Protein AF-A0A4D9DDG4-F1 (afdb_monomer)

Mean predicted aligned error: 10.29 Å

Secondary structure (DSSP, 8-state):
-EEE-TTSS--EEES--SEEEEEEEEEE-TT--EEEEEEEEEEPPP--PPPB----S-----TT--------TT-B-SS-------------PPPS-----S---

InterPro domains:
  IPR013783 Immunoglobulin-like fold [G3DSA:2.60.40.10] (1-51)
  IPR013783 Immunoglobulin-like fold [G3DSA:2.60.40.10] (52-97)
  IPR029865 Dyslexia-associated protein KIAA0319-like [PTHR46182] (1-91)

Foldseek 3Di:
DDWPQLVHPDIDDPPDDADKDKDKDWDADPVGDIDIDIDIDGDDPPPWDDKAWDFDDDDDDDPPPDDDDTDRPPIDTPPDDDDDDDDDPDDDDDPPDDDDPDDDD

Sequence (105 aa):
MEMQGVRTPILQLSAMQEGDYTYQLMVTDSAGHQSTAEVTVIVQPENNKPPKADAGPDKELTLPVDSTTLDGSKSSDDQKIVSFLWEKTRSVSHPRSFCWEYLCL

Solvent-accessible surface area (backbone atoms only — not comparable to full-atom values): 7604 Å² total; per-residue (Å²): 104,50,80,43,48,86,93,52,102,54,76,48,79,43,71,75,64,73,46,79,45,79,47,75,50,74,52,68,52,98,87,68,54,71,52,74,52,75,50,77,49,77,39,74,72,82,94,72,64,81,68,45,87,33,62,64,80,90,84,86,77,62,81,90,53,84,80,86,85,81,50,53,84,76,36,46,44,88,81,70,82,88,79,88,88,88,76,87,87,77,83,84,78,77,77,93,78,86,80,81,83,88,79,87,130

Radius of gyration: 33.27 Å; Cα contacts (8 Å, |Δi|>4): 100; chains: 1; bounding box: 67×22×101 Å

Nearest PDB structures (foldseek):
  3gyx-assembly6_L  TM=2.966E-01  e=9.696E-01  Megalodesulfovibrio gigas
  3nms-assembly1_A  TM=3.351E-01  e=5.272E+00  Homo sapiens
  6u3y-assembly1_A  TM=3.188E-01  e=9.651E+00  Staphylococcus aureus

Structure (mmCIF, N/CA/C/O backbone):
data_AF-A0A4D9DDG4-F1
#
_entry.id   AF-A0A4D9DDG4-F1
#
loop_
_atom_site.group_PDB
_atom_site.id
_atom_site.type_symbol
_atom_site.label_atom_id
_atom_site.label_alt_id
_atom_site.label_comp_id
_atom_site.label_asym_id
_atom_site.label_entity_id
_atom_site.label_seq_id
_atom_site.pdbx_PDB_ins_code
_atom_site.Cartn_x
_atom_site.Cartn_y
_atom_site.Cartn_z
_atom_site.occupancy
_atom_site.B_iso_or_equiv
_atom_site.auth_seq_id
_atom_site.auth_comp_id
_atom_site.auth_asym_id
_atom_site.auth_atom_id
_atom_site.pdbx_PDB_model_num
ATOM 1 N N . MET A 1 1 ? 8.444 -13.969 -10.048 1.00 83.81 1 MET A N 1
ATOM 2 C CA . MET A 1 1 ? 8.718 -13.008 -11.126 1.00 83.81 1 MET A CA 1
ATOM 3 C C . MET A 1 1 ? 8.517 -13.694 -12.459 1.00 83.81 1 MET A C 1
ATOM 5 O O . MET A 1 1 ? 9.096 -14.750 -12.685 1.00 83.81 1 MET A O 1
ATOM 9 N N . GLU A 1 2 ? 7.704 -13.101 -13.320 1.00 94.38 2 GLU A N 1
ATOM 10 C CA . GLU A 1 2 ? 7.464 -13.585 -14.677 1.00 94.38 2 GLU A CA 1
ATOM 11 C C . GLU A 1 2 ? 7.858 -12.492 -15.678 1.00 94.38 2 GLU A C 1
ATOM 13 O O . GLU A 1 2 ? 7.719 -11.300 -15.392 1.00 94.38 2 GLU A O 1
ATOM 18 N N . MET A 1 3 ? 8.375 -12.903 -16.839 1.00 97.06 3 MET A N 1
ATOM 19 C CA . MET A 1 3 ? 8.800 -12.011 -17.921 1.00 97.06 3 MET A CA 1
ATOM 20 C C . MET A 1 3 ? 8.102 -12.414 -19.216 1.00 97.06 3 MET A C 1
ATOM 22 O O . MET A 1 3 ? 8.251 -13.546 -19.681 1.00 97.06 3 MET A O 1
ATOM 26 N N . GLN A 1 4 ? 7.376 -11.481 -19.823 1.00 97.81 4 GLN A N 1
ATOM 27 C CA . GLN A 1 4 ? 6.714 -11.676 -21.112 1.00 97.81 4 GLN A CA 1
ATOM 28 C C . GLN A 1 4 ? 7.225 -10.650 -22.128 1.00 97.81 4 GLN A C 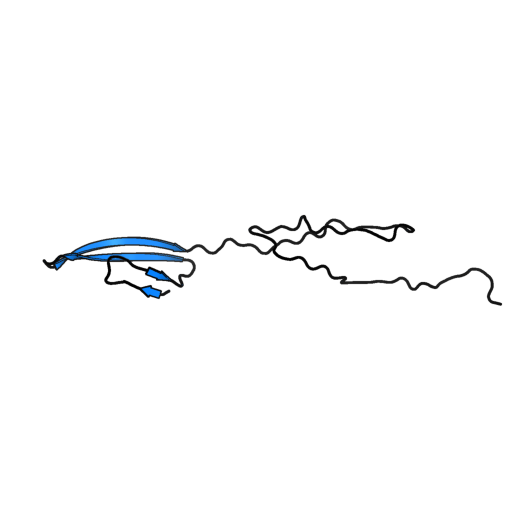1
ATOM 30 O O . GLN A 1 4 ? 7.591 -9.533 -21.770 1.00 97.81 4 GLN A O 1
ATOM 35 N N . GLY A 1 5 ? 7.289 -11.034 -23.406 1.00 96.94 5 GLY A N 1
ATOM 36 C CA . GLY A 1 5 ? 7.733 -10.130 -24.475 1.00 96.94 5 GLY A CA 1
ATOM 37 C C . GLY A 1 5 ? 9.253 -9.937 -24.598 1.00 96.94 5 GLY A C 1
ATOM 38 O O . GLY A 1 5 ? 9.680 -9.003 -25.264 1.00 96.94 5 GLY A O 1
ATOM 39 N N . VAL A 1 6 ? 10.083 -10.834 -24.046 1.00 97.56 6 VAL A N 1
ATOM 40 C CA . VAL A 1 6 ? 11.566 -10.714 -24.002 1.00 97.56 6 VAL A CA 1
ATOM 41 C C . VAL A 1 6 ? 12.277 -10.572 -25.361 1.00 97.56 6 VAL A C 1
ATOM 43 O O . VAL A 1 6 ? 13.445 -10.205 -25.407 1.00 97.56 6 VAL A O 1
ATOM 46 N N . ARG A 1 7 ? 11.599 -10.883 -26.473 1.00 97.25 7 ARG A N 1
ATOM 47 C CA . ARG A 1 7 ? 12.102 -10.712 -27.855 1.00 97.25 7 ARG A CA 1
ATOM 48 C C . ARG A 1 7 ? 11.377 -9.607 -28.624 1.00 97.25 7 ARG A C 1
ATOM 50 O O . ARG A 1 7 ? 11.447 -9.554 -29.848 1.00 97.25 7 ARG A O 1
ATOM 57 N N . THR A 1 8 ? 10.630 -8.771 -27.922 1.00 97.19 8 THR A N 1
ATOM 58 C CA . THR A 1 8 ? 9.858 -7.671 -28.493 1.00 97.19 8 THR A CA 1
ATOM 59 C C . THR A 1 8 ? 10.405 -6.342 -27.970 1.00 97.19 8 THR A C 1
ATOM 61 O O . THR A 1 8 ? 11.193 -6.340 -27.024 1.00 97.19 8 THR A O 1
ATOM 64 N N . PRO A 1 9 ? 9.977 -5.199 -28.528 1.00 97.69 9 PRO A N 1
ATOM 65 C CA . PRO A 1 9 ? 10.337 -3.892 -27.982 1.00 97.69 9 PRO A CA 1
ATOM 66 C C . PRO A 1 9 ? 9.776 -3.617 -26.575 1.00 97.69 9 PRO A C 1
ATOM 68 O O . PRO A 1 9 ? 10.146 -2.614 -25.972 1.00 97.69 9 PRO A O 1
ATOM 71 N N . ILE A 1 10 ? 8.863 -4.456 -26.066 1.00 97.19 10 ILE A N 1
ATOM 72 C CA . ILE A 1 10 ? 8.165 -4.259 -24.791 1.00 97.19 10 ILE A CA 1
ATOM 73 C C . ILE A 1 10 ? 8.406 -5.467 -23.881 1.00 97.19 10 ILE A C 1
ATOM 75 O O . ILE A 1 10 ? 8.019 -6.590 -24.198 1.00 97.19 10 ILE A O 1
ATOM 79 N N . LEU A 1 11 ? 8.993 -5.221 -22.712 1.00 97.75 11 LEU A N 1
ATOM 80 C CA . LEU A 1 11 ? 9.144 -6.213 -21.651 1.00 97.75 11 LEU A CA 1
ATOM 81 C C . LEU A 1 11 ? 8.047 -6.006 -20.600 1.00 97.75 11 LEU A C 1
ATOM 83 O O . LEU A 1 11 ? 7.957 -4.932 -20.008 1.00 97.75 11 LEU A O 1
ATOM 87 N N . GLN A 1 12 ? 7.224 -7.026 -20.356 1.00 97.75 12 GLN A N 1
ATOM 88 C CA . GLN A 1 12 ? 6.237 -7.024 -19.275 1.00 97.75 12 GLN A CA 1
ATOM 89 C C . GLN A 1 12 ? 6.740 -7.854 -18.094 1.00 97.75 12 GLN A C 1
ATOM 91 O O . GLN A 1 12 ? 7.149 -9.004 -18.271 1.00 97.75 12 GLN A O 1
ATOM 96 N N . LEU A 1 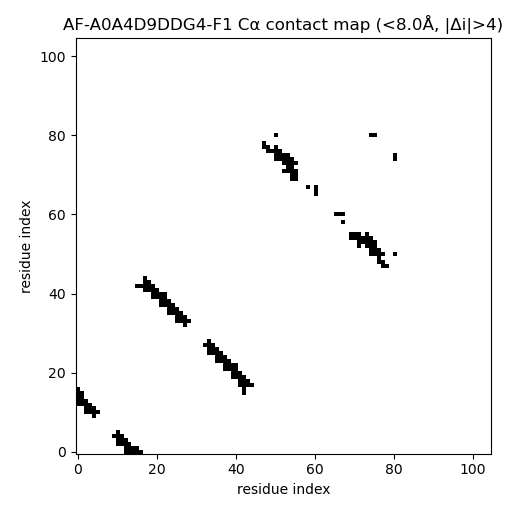13 ? 6.692 -7.258 -16.902 1.00 97.56 13 LEU A N 1
ATOM 97 C CA . LEU A 1 13 ? 7.128 -7.850 -15.639 1.00 97.56 13 LEU A CA 1
ATOM 98 C C . LEU A 1 13 ? 5.918 -8.009 -14.713 1.00 97.56 13 LEU A C 1
ATOM 100 O O . LEU A 1 13 ? 5.147 -7.066 -14.536 1.00 97.56 13 LEU A O 1
ATOM 104 N N . SER A 1 14 ? 5.755 -9.179 -14.103 1.00 96.19 14 SER A N 1
ATOM 105 C CA . SER A 1 14 ? 4.711 -9.446 -13.104 1.00 96.19 14 SER A CA 1
ATOM 106 C C . SER A 1 14 ? 5.259 -10.287 -11.948 1.00 96.19 14 SER A C 1
ATOM 108 O O . SER A 1 14 ? 6.358 -10.853 -12.021 1.00 96.19 14 SER A O 1
ATOM 110 N N . ALA A 1 15 ? 4.502 -10.347 -10.846 1.00 94.31 15 ALA A N 1
ATOM 111 C CA . ALA A 1 15 ? 4.873 -11.086 -9.635 1.00 94.31 15 ALA A CA 1
ATOM 112 C C . ALA A 1 15 ? 6.298 -10.750 -9.138 1.00 94.31 15 ALA A C 1
ATOM 114 O O . ALA A 1 15 ? 7.097 -11.650 -8.842 1.00 94.31 15 ALA A O 1
ATOM 115 N N . MET A 1 16 ? 6.640 -9.456 -9.128 1.00 94.31 16 MET A N 1
ATOM 116 C CA . MET A 1 16 ? 7.895 -8.952 -8.568 1.00 94.31 16 MET A CA 1
ATOM 117 C C . MET A 1 16 ? 7.797 -8.906 -7.040 1.00 94.31 16 MET A C 1
ATOM 119 O O . MET A 1 16 ? 6.729 -8.641 -6.494 1.00 94.31 16 MET A O 1
ATOM 123 N N . GLN A 1 17 ? 8.904 -9.192 -6.363 1.00 92.81 17 GLN A N 1
ATOM 124 C CA . GLN A 1 17 ? 9.032 -9.067 -4.909 1.00 92.81 17 GLN A CA 1
ATOM 125 C C . GLN A 1 17 ? 9.896 -7.852 -4.577 1.00 92.81 17 GLN A C 1
ATOM 127 O O . GLN A 1 17 ? 10.566 -7.334 -5.468 1.00 92.81 17 GLN A O 1
ATOM 132 N N . GLU A 1 18 ? 9.893 -7.419 -3.316 1.00 92.88 18 GLU A N 1
ATOM 133 C CA . GLU A 1 18 ? 10.781 -6.358 -2.833 1.00 92.88 18 GLU A CA 1
ATOM 134 C C . GLU A 1 18 ? 12.234 -6.602 -3.268 1.00 92.88 18 GLU A C 1
ATOM 136 O O . GLU A 1 18 ? 12.740 -7.724 -3.180 1.00 92.88 18 GLU A O 1
ATOM 141 N N . GLY A 1 19 ? 12.882 -5.549 -3.762 1.00 94.56 19 GLY A N 1
ATOM 142 C CA . GLY A 1 19 ? 14.272 -5.588 -4.196 1.00 94.56 19 GLY A CA 1
ATOM 143 C C . GLY A 1 19 ? 14.564 -4.702 -5.404 1.00 94.56 19 GLY A C 1
ATOM 144 O O . GLY A 1 19 ? 13.666 -4.125 -6.023 1.00 94.56 19 GLY A O 1
ATOM 145 N N . ASP A 1 20 ? 15.847 -4.653 -5.746 1.00 96.69 20 ASP A N 1
ATOM 146 C CA . ASP A 1 20 ? 16.381 -3.890 -6.869 1.00 96.69 20 ASP A CA 1
ATOM 147 C C . ASP A 1 20 ? 16.740 -4.850 -8.007 1.00 96.69 20 ASP A C 1
ATOM 149 O O . ASP A 1 20 ? 17.548 -5.767 -7.838 1.00 96.69 20 ASP A O 1
ATOM 153 N N . TYR A 1 21 ? 16.150 -4.642 -9.181 1.00 97.25 21 TYR A N 1
ATOM 154 C CA . TYR A 1 21 ? 16.327 -5.511 -10.341 1.00 97.25 21 TYR A CA 1
ATOM 155 C C . TYR A 1 21 ? 16.909 -4.723 -11.507 1.00 97.25 21 TYR A C 1
ATOM 157 O O . TYR A 1 21 ? 16.285 -3.779 -11.988 1.00 97.25 21 TYR A O 1
ATOM 165 N N . THR A 1 22 ? 18.075 -5.134 -12.003 1.00 97.62 22 THR A N 1
ATOM 166 C CA . THR A 1 22 ? 18.674 -4.563 -13.216 1.00 97.62 22 THR A CA 1
ATOM 167 C C . THR A 1 22 ? 18.380 -5.455 -14.415 1.00 97.62 22 THR A C 1
ATOM 169 O O . THR A 1 22 ? 18.684 -6.649 -14.408 1.00 97.62 22 THR A O 1
ATOM 172 N N . TYR A 1 23 ? 17.807 -4.865 -15.460 1.00 97.69 23 TYR A N 1
ATOM 173 C CA . TYR A 1 23 ? 17.525 -5.514 -16.735 1.00 97.69 23 TYR A CA 1
ATOM 174 C C . TYR A 1 23 ? 18.409 -4.933 -17.824 1.00 97.69 23 TYR A C 1
ATOM 176 O O . TYR A 1 23 ? 18.603 -3.721 -17.885 1.00 97.69 23 TYR A O 1
ATOM 184 N N . GLN A 1 24 ? 18.882 -5.796 -18.719 1.00 97.88 24 GLN A N 1
ATOM 185 C CA . GLN A 1 24 ? 19.655 -5.402 -19.887 1.00 97.88 24 GLN A CA 1
ATOM 186 C C . GLN A 1 24 ? 18.847 -5.655 -21.163 1.00 97.88 24 GLN A C 1
ATOM 188 O O . GLN A 1 24 ? 18.338 -6.754 -21.388 1.00 97.88 24 GLN A O 1
ATOM 193 N N . LEU A 1 25 ? 18.754 -4.636 -22.013 1.00 98.25 25 LEU A N 1
ATOM 194 C CA . LEU A 1 25 ? 18.280 -4.738 -23.387 1.00 98.25 25 LEU A CA 1
ATOM 195 C C . LEU A 1 25 ? 19.487 -4.904 -24.309 1.00 98.25 25 LEU A C 1
ATOM 197 O O . LEU A 1 25 ? 20.427 -4.121 -24.224 1.00 98.25 25 LEU A O 1
ATOM 201 N N . MET A 1 26 ? 19.424 -5.865 -25.230 1.00 98.19 26 MET A N 1
ATOM 202 C CA . MET A 1 26 ? 20.349 -5.984 -26.355 1.00 98.19 26 MET A CA 1
ATOM 203 C C . MET A 1 26 ? 19.562 -5.860 -27.658 1.00 98.19 26 MET A C 1
ATOM 205 O O . MET A 1 26 ? 18.616 -6.614 -27.889 1.00 98.19 26 MET A O 1
ATOM 209 N N . VAL A 1 27 ? 19.965 -4.929 -28.518 1.00 98.19 27 VAL A N 1
ATOM 210 C CA . VAL A 1 27 ? 19.432 -4.786 -29.878 1.00 98.19 27 VAL A CA 1
ATOM 211 C C . VAL A 1 27 ? 20.470 -5.270 -30.882 1.00 98.19 27 VAL A C 1
ATOM 213 O O . VAL A 1 27 ? 21.671 -5.172 -30.636 1.00 98.19 27 VAL A O 1
ATOM 216 N N . THR A 1 28 ? 20.027 -5.840 -32.000 1.00 98.25 28 THR A N 1
ATOM 217 C CA . THR A 1 28 ? 20.901 -6.311 -33.083 1.00 98.25 28 THR A CA 1
ATOM 218 C C . THR A 1 28 ? 20.326 -5.847 -34.416 1.00 98.25 28 THR A C 1
ATOM 220 O O . THR A 1 28 ? 19.134 -6.043 -34.657 1.00 98.25 28 THR A O 1
ATOM 223 N N . ASP A 1 29 ? 21.139 -5.200 -35.252 1.00 98.19 29 ASP A N 1
ATOM 224 C CA . ASP A 1 29 ? 20.728 -4.787 -36.598 1.00 98.19 29 ASP A CA 1
ATOM 225 C C . ASP A 1 29 ? 20.821 -5.949 -37.610 1.00 98.19 29 ASP A C 1
ATOM 227 O O . ASP A 1 29 ? 21.254 -7.058 -37.293 1.00 98.19 29 ASP A O 1
ATOM 231 N N . SER A 1 30 ? 20.419 -5.710 -38.860 1.00 98.19 30 SER A N 1
ATOM 232 C CA . SER A 1 30 ? 20.486 -6.721 -39.925 1.00 98.19 30 SER A CA 1
ATOM 233 C C . SER A 1 30 ? 21.911 -7.102 -40.347 1.00 98.19 30 SER A C 1
ATOM 235 O O . SER A 1 30 ? 22.090 -8.134 -40.988 1.00 98.19 30 SER A O 1
ATOM 237 N N . ALA A 1 31 ? 22.907 -6.268 -40.038 1.00 98.19 31 ALA A N 1
ATOM 238 C CA . ALA A 1 31 ? 24.320 -6.528 -40.305 1.00 98.19 31 ALA A CA 1
ATOM 239 C C . ALA A 1 31 ? 25.006 -7.281 -39.147 1.00 98.19 31 ALA A C 1
ATOM 241 O O . ALA A 1 31 ? 26.167 -7.667 -39.271 1.00 98.19 31 ALA A O 1
ATOM 242 N N . GLY A 1 32 ? 24.288 -7.522 -38.043 1.00 97.75 32 GLY A N 1
ATOM 243 C CA . GLY A 1 32 ? 24.789 -8.208 -36.857 1.00 97.75 32 GLY A CA 1
ATOM 244 C C . GLY A 1 32 ? 25.465 -7.290 -35.836 1.00 97.75 32 GLY A C 1
ATOM 245 O O . GLY A 1 32 ? 26.018 -7.797 -34.860 1.00 97.75 32 GLY A O 1
ATOM 246 N N . HIS A 1 33 ? 25.425 -5.964 -36.009 1.00 98.62 33 HIS A N 1
ATOM 247 C CA . HIS A 1 33 ? 25.932 -5.046 -34.990 1.00 98.62 33 HIS A CA 1
ATOM 248 C C . HIS A 1 33 ? 25.005 -5.031 -33.783 1.00 98.62 33 HIS A C 1
ATOM 250 O O . HIS A 1 33 ? 23.782 -5.043 -33.929 1.00 98.62 33 HIS A O 1
ATOM 256 N N . GLN A 1 34 ? 25.594 -4.963 -32.590 1.00 98.38 34 GLN A N 1
ATOM 257 C CA . GLN A 1 34 ? 24.859 -5.017 -31.333 1.00 98.38 34 GLN A CA 1
ATOM 258 C C . GLN A 1 34 ? 25.082 -3.766 -30.492 1.00 98.38 34 GLN A C 1
ATOM 260 O O . GLN A 1 34 ? 26.155 -3.163 -30.509 1.00 98.38 34 GLN A O 1
ATOM 265 N N . SER A 1 35 ? 24.058 -3.396 -29.730 1.00 98.62 35 SER A N 1
ATOM 266 C CA . SER A 1 35 ? 24.134 -2.357 -28.706 1.00 98.62 35 SER A CA 1
ATOM 267 C C . SER A 1 35 ? 23.332 -2.791 -27.485 1.00 98.62 35 SER A C 1
ATOM 269 O O . SER A 1 35 ? 22.310 -3.469 -27.625 1.00 98.62 35 SER A O 1
ATOM 271 N N . THR A 1 36 ? 23.802 -2.420 -26.297 1.00 98.44 36 THR A N 1
ATOM 272 C CA . THR A 1 36 ? 23.187 -2.786 -25.020 1.00 98.44 36 THR A CA 1
ATOM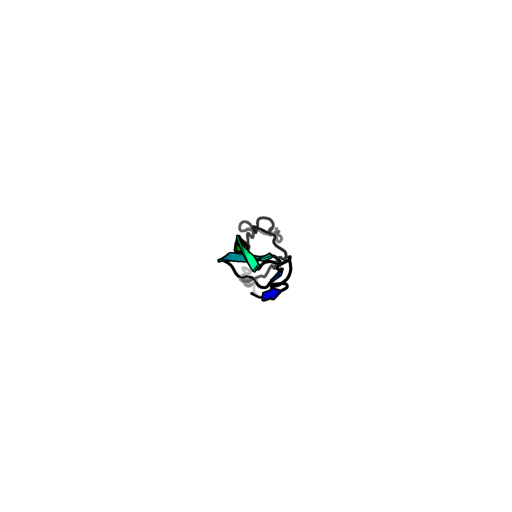 273 C C . THR A 1 36 ? 22.846 -1.558 -24.186 1.00 98.44 36 THR A C 1
ATOM 275 O O . THR A 1 36 ? 23.580 -0.571 -24.207 1.00 98.44 36 THR A O 1
ATOM 278 N N . ALA A 1 37 ? 21.768 -1.640 -23.409 1.00 98.56 37 ALA A N 1
ATOM 279 C CA . ALA A 1 37 ? 21.368 -0.632 -22.428 1.00 98.56 37 ALA A CA 1
ATOM 280 C C . ALA A 1 37 ? 20.808 -1.306 -21.170 1.00 98.56 37 ALA A C 1
ATOM 282 O O . ALA A 1 37 ? 20.245 -2.395 -21.261 1.00 98.56 37 ALA A O 1
ATOM 283 N N . GLU A 1 38 ? 20.934 -0.658 -20.014 1.00 98.44 38 GLU A N 1
ATOM 284 C CA . GLU A 1 38 ? 20.447 -1.182 -18.734 1.00 98.44 38 GLU A CA 1
ATOM 285 C C . GLU A 1 38 ? 19.393 -0.266 -18.107 1.00 98.44 38 GLU A C 1
ATOM 287 O O . GLU A 1 38 ? 19.411 0.951 -18.297 1.00 98.44 38 GLU A O 1
ATOM 292 N N . VAL A 1 39 ? 18.471 -0.863 -17.353 1.00 98.00 39 VAL A N 1
ATOM 293 C CA . VAL A 1 39 ? 17.453 -0.167 -16.560 1.00 98.00 39 VAL A CA 1
ATOM 294 C C . VAL A 1 39 ? 17.266 -0.877 -15.224 1.00 98.00 39 VAL A C 1
ATOM 296 O O . VAL A 1 39 ? 17.231 -2.106 -15.171 1.00 98.00 39 VAL A O 1
ATOM 299 N N . THR A 1 40 ? 17.117 -0.107 -14.148 1.00 97.88 40 THR A N 1
ATOM 300 C CA . THR A 1 40 ? 16.852 -0.636 -12.807 1.00 97.88 40 THR A CA 1
ATOM 301 C C . THR A 1 40 ? 15.398 -0.392 -12.417 1.00 97.88 40 THR A C 1
ATOM 303 O O . THR A 1 40 ? 14.889 0.721 -12.545 1.00 97.88 40 THR A O 1
ATOM 306 N N . VAL A 1 41 ? 14.739 -1.435 -11.919 1.00 97.06 41 VAL A N 1
ATOM 307 C CA . VAL A 1 41 ? 13.409 -1.383 -11.308 1.00 97.06 41 VAL A CA 1
ATOM 308 C C . VAL A 1 41 ? 13.571 -1.622 -9.813 1.00 97.06 41 VAL A C 1
ATOM 310 O O . VAL A 1 41 ? 14.109 -2.649 -9.408 1.00 97.06 41 VAL A O 1
ATOM 313 N N . ILE A 1 42 ? 13.095 -0.675 -9.008 1.00 95.44 42 ILE A N 1
ATOM 314 C CA . ILE A 1 42 ? 13.130 -0.738 -7.544 1.00 95.44 42 ILE A CA 1
ATOM 315 C C . ILE A 1 42 ? 11.716 -1.054 -7.061 1.00 95.44 42 ILE A C 1
ATOM 317 O O . ILE A 1 42 ? 10.792 -0.272 -7.296 1.00 95.44 42 ILE A O 1
ATOM 321 N N . VAL A 1 43 ? 11.544 -2.196 -6.399 1.00 94.06 43 VAL A N 1
ATOM 322 C CA . VAL A 1 43 ? 10.270 -2.619 -5.808 1.00 94.06 43 VAL A CA 1
ATOM 323 C C . VAL A 1 43 ? 10.362 -2.424 -4.305 1.00 94.06 43 VAL A C 1
ATOM 325 O O . VAL A 1 43 ? 11.112 -3.122 -3.629 1.00 94.06 43 VAL A O 1
ATOM 328 N N . GLN A 1 44 ? 9.601 -1.464 -3.788 1.00 89.38 44 GLN A N 1
ATOM 329 C CA . GLN A 1 44 ? 9.541 -1.170 -2.358 1.00 89.38 44 GLN A CA 1
ATOM 330 C C . GLN A 1 44 ? 8.350 -1.894 -1.723 1.00 89.38 44 GLN A C 1
ATOM 332 O O . GLN A 1 44 ? 7.318 -2.051 -2.385 1.00 89.38 44 GLN A O 1
ATOM 337 N N . PRO A 1 45 ? 8.463 -2.331 -0.459 1.00 84.12 45 PRO A N 1
ATOM 338 C CA . PRO A 1 45 ? 7.324 -2.880 0.255 1.00 84.12 45 PRO A CA 1
ATOM 339 C C . PRO A 1 45 ? 6.259 -1.793 0.417 1.00 84.12 45 PRO A C 1
ATOM 341 O O . PRO A 1 45 ? 6.576 -0.603 0.522 1.00 84.12 45 PRO A O 1
ATOM 344 N N . GLU A 1 46 ? 4.986 -2.190 0.470 1.00 81.50 46 GLU A N 1
ATOM 345 C CA . GLU A 1 46 ? 3.950 -1.260 0.910 1.00 81.50 46 GLU A CA 1
ATOM 346 C C . GLU A 1 46 ? 4.289 -0.806 2.332 1.00 81.50 46 GLU A C 1
ATOM 348 O O . GLU A 1 46 ? 4.382 -1.613 3.259 1.00 81.50 46 GLU A O 1
ATOM 353 N N . ASN A 1 47 ? 4.494 0.497 2.510 1.00 80.81 47 ASN A N 1
ATOM 354 C CA . ASN A 1 47 ? 4.667 1.084 3.829 1.00 80.81 47 ASN A CA 1
ATOM 355 C C . ASN A 1 47 ? 3.289 1.172 4.495 1.00 80.81 47 ASN A C 1
ATOM 357 O O . ASN A 1 47 ? 2.675 2.234 4.482 1.00 80.81 47 ASN A O 1
ATOM 361 N N . ASN A 1 48 ? 2.799 0.032 4.985 1.00 86.00 48 ASN A N 1
ATOM 362 C CA . ASN A 1 48 ? 1.565 -0.087 5.750 1.00 86.00 48 ASN A CA 1
ATOM 363 C C . ASN A 1 48 ? 1.880 -0.549 7.171 1.00 86.00 48 ASN A C 1
ATOM 365 O O . ASN A 1 48 ? 2.550 -1.571 7.363 1.00 86.00 48 ASN A O 1
ATOM 369 N N . LYS A 1 49 ? 1.385 0.168 8.173 1.00 89.12 49 LYS A N 1
ATOM 370 C CA . LYS A 1 49 ? 1.499 -0.223 9.579 1.00 89.12 49 LYS A CA 1
ATOM 371 C C . LYS A 1 49 ? 0.162 -0.796 10.058 1.00 89.12 49 LYS A C 1
ATOM 373 O O . LYS A 1 49 ? -0.873 -0.547 9.460 1.00 89.12 49 LYS A O 1
ATOM 378 N N . PRO A 1 50 ? 0.152 -1.613 11.127 1.00 92.44 50 PRO A N 1
ATOM 379 C CA . PRO A 1 50 ? -1.108 -2.055 11.710 1.00 92.44 50 PRO A CA 1
ATOM 380 C C . PRO A 1 50 ? -1.876 -0.869 12.326 1.00 92.44 50 PRO A C 1
ATOM 382 O O . PRO A 1 50 ? -1.239 0.038 12.880 1.00 92.44 50 PRO A O 1
ATOM 385 N N . PRO A 1 51 ? -3.222 -0.913 12.342 1.00 97.38 51 PRO A N 1
ATOM 386 C CA . PRO A 1 51 ? -4.030 0.138 12.941 1.00 97.38 51 PRO A CA 1
ATOM 387 C C . PRO A 1 51 ? -3.807 0.205 14.452 1.00 97.38 51 PRO A C 1
ATOM 389 O O . PRO A 1 51 ? -3.633 -0.805 15.141 1.00 97.38 51 PRO A O 1
ATOM 392 N N . LYS A 1 52 ? -3.878 1.417 14.994 1.00 98.00 52 LYS A N 1
ATOM 393 C CA . LYS A 1 52 ? -3.803 1.711 16.421 1.00 98.00 52 LYS A CA 1
ATOM 394 C C . LYS A 1 52 ? -5.194 2.046 16.956 1.00 98.00 52 LYS A C 1
ATOM 396 O O . LYS A 1 52 ? -5.750 3.095 16.639 1.00 98.00 52 LYS A O 1
ATOM 401 N N . ALA A 1 53 ? -5.731 1.174 17.807 1.00 98.31 53 ALA A N 1
ATOM 402 C CA . ALA A 1 53 ? -7.006 1.404 18.479 1.00 98.31 53 ALA A CA 1
ATOM 403 C C . ALA A 1 53 ? -6.874 2.424 19.627 1.00 98.31 53 ALA A C 1
ATOM 405 O O . ALA A 1 53 ? -5.935 2.361 20.423 1.00 98.31 53 ALA A O 1
ATOM 406 N N . ASP A 1 54 ? -7.846 3.326 19.731 1.00 98.44 54 ASP A N 1
ATOM 407 C CA . ASP A 1 54 ? -8.033 4.265 20.840 1.00 98.44 54 ASP A CA 1
ATOM 408 C C . ASP A 1 54 ? -9.518 4.247 21.222 1.00 98.44 54 ASP A C 1
ATOM 410 O O . ASP A 1 54 ? -10.360 4.622 20.411 1.00 98.44 54 ASP A O 1
ATOM 414 N N . ALA A 1 55 ? -9.838 3.765 22.427 1.00 98.00 55 ALA A N 1
ATOM 415 C CA . ALA A 1 55 ? -11.210 3.652 22.936 1.00 98.00 55 ALA A CA 1
ATOM 416 C C . ALA A 1 55 ? -11.682 4.897 23.718 1.00 98.00 55 ALA A C 1
ATOM 418 O O . ALA A 1 55 ? -12.794 4.910 24.257 1.00 98.00 55 ALA A O 1
ATOM 419 N N . GLY A 1 56 ? -10.834 5.926 23.808 1.00 97.88 56 GLY A N 1
ATOM 420 C CA . GLY A 1 56 ? -11.023 7.071 24.683 1.00 97.88 56 GLY A CA 1
ATOM 421 C C . GLY A 1 56 ? -10.651 6.787 26.148 1.00 97.88 56 GLY A C 1
ATOM 422 O O . GLY A 1 56 ? -10.187 5.700 26.491 1.00 97.88 56 GLY A O 1
ATOM 423 N N . PRO A 1 57 ? -10.816 7.789 27.030 1.00 97.62 57 PRO A N 1
ATOM 424 C CA . PRO A 1 57 ? -10.530 7.651 28.455 1.00 97.62 57 PRO A CA 1
ATOM 425 C C . PRO A 1 57 ? -11.614 6.854 29.189 1.00 97.62 57 PRO A C 1
ATOM 427 O O . PRO A 1 57 ? -12.782 6.855 28.781 1.00 97.62 57 PRO A O 1
ATOM 430 N N . ASP A 1 58 ? -11.236 6.285 30.334 1.00 97.06 58 ASP A N 1
ATOM 431 C CA . ASP A 1 58 ? -12.152 5.602 31.247 1.00 97.06 58 ASP A CA 1
ATOM 432 C 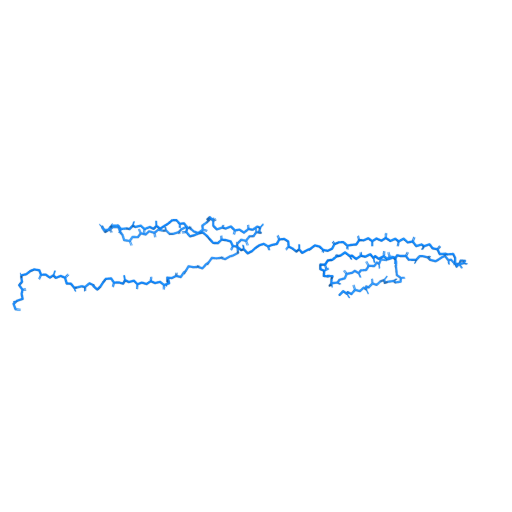C . ASP A 1 58 ? -13.315 6.506 31.686 1.00 97.06 58 ASP A C 1
ATOM 434 O O . ASP A 1 58 ? -13.198 7.735 31.781 1.00 97.06 58 ASP A O 1
ATOM 438 N N . LYS A 1 59 ? -14.468 5.881 31.944 1.00 96.31 59 LYS A N 1
ATOM 439 C CA . LYS A 1 59 ? -15.702 6.553 32.356 1.00 96.31 59 LYS A CA 1
ATOM 440 C C . LYS A 1 59 ? -16.152 6.037 33.713 1.00 96.31 59 LYS A C 1
ATOM 442 O O . LYS A 1 59 ? -16.236 4.831 33.923 1.00 96.31 59 LYS A O 1
ATOM 447 N N . GLU A 1 60 ? -16.521 6.965 34.582 1.00 96.31 60 GLU A N 1
ATOM 448 C CA . GLU A 1 60 ? -17.160 6.689 35.862 1.00 96.31 60 GLU A CA 1
ATOM 449 C C . GLU A 1 60 ? -18.582 7.255 35.835 1.00 96.31 60 GLU A C 1
ATOM 451 O O . GLU A 1 60 ? -18.813 8.353 35.325 1.00 96.31 60 GLU A O 1
ATOM 456 N N . LEU A 1 61 ? -19.542 6.481 36.337 1.00 96.06 61 LEU A N 1
ATOM 457 C CA . LEU A 1 61 ? -20.947 6.866 36.418 1.00 96.06 61 LEU A CA 1
ATOM 458 C C . LEU A 1 61 ? -21.418 6.761 37.864 1.00 96.06 61 LEU A C 1
ATOM 460 O O . LEU A 1 61 ? -21.181 5.749 38.524 1.00 96.06 61 LEU A O 1
ATOM 464 N N . THR A 1 62 ? -22.148 7.779 38.317 1.00 95.50 62 THR A N 1
ATOM 465 C CA . THR A 1 62 ? -22.814 7.789 39.622 1.00 95.50 62 THR A CA 1
ATOM 466 C C . THR A 1 62 ? -24.317 7.736 39.411 1.00 95.50 62 THR A C 1
ATOM 468 O O . THR A 1 62 ? -24.884 8.565 38.696 1.00 95.50 62 THR A O 1
ATOM 471 N N . LEU A 1 63 ? -24.980 6.781 40.064 1.00 94.44 63 LEU A N 1
ATOM 472 C CA . LEU A 1 63 ? -26.434 6.669 40.009 1.00 94.44 63 LEU A CA 1
ATOM 473 C C . LEU A 1 63 ? -27.104 7.972 40.494 1.00 94.44 63 LEU A C 1
ATOM 475 O O . LEU A 1 63 ? -26.616 8.597 41.437 1.00 94.44 63 LEU A O 1
ATOM 479 N N . PRO A 1 64 ? -28.220 8.388 39.872 1.00 95.44 64 PRO A N 1
ATOM 480 C CA . PRO A 1 64 ? -29.047 7.624 38.933 1.00 95.44 64 PRO A CA 1
ATOM 481 C C . PRO A 1 64 ? -28.584 7.660 37.466 1.00 95.44 64 PRO A C 1
ATOM 483 O O . PRO A 1 64 ? -29.295 7.140 36.615 1.00 95.44 64 PRO A O 1
ATOM 486 N N . VAL A 1 65 ? -27.423 8.246 37.145 1.00 96.31 65 VAL A N 1
ATOM 487 C CA . VAL A 1 65 ? -26.883 8.197 35.778 1.00 96.31 65 VAL A CA 1
ATOM 488 C C . VAL A 1 65 ? -26.413 6.774 35.479 1.00 96.31 65 VAL A C 1
ATOM 490 O O . VAL A 1 65 ? -25.488 6.268 36.111 1.00 96.31 65 VAL A O 1
ATOM 493 N N . ASP A 1 66 ? -27.065 6.124 34.521 1.00 95.38 66 ASP A N 1
ATOM 494 C CA . ASP A 1 66 ? -26.890 4.703 34.200 1.00 95.38 66 ASP A CA 1
ATOM 495 C C . ASP A 1 66 ? -26.482 4.450 32.738 1.00 95.38 66 ASP A C 1
ATOM 497 O O . ASP A 1 66 ? -26.421 3.305 32.288 1.00 95.38 66 ASP A O 1
ATOM 501 N N . SER A 1 67 ? -26.161 5.5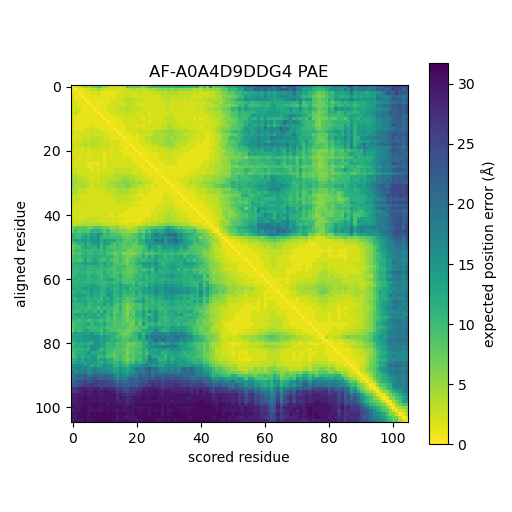12 31.999 1.00 96.06 67 SER A N 1
ATOM 502 C CA . SER A 1 67 ? -25.757 5.447 30.597 1.00 96.06 67 SER A CA 1
ATOM 503 C C . SER A 1 67 ? -24.536 6.317 30.311 1.00 96.06 67 SER A C 1
ATOM 505 O 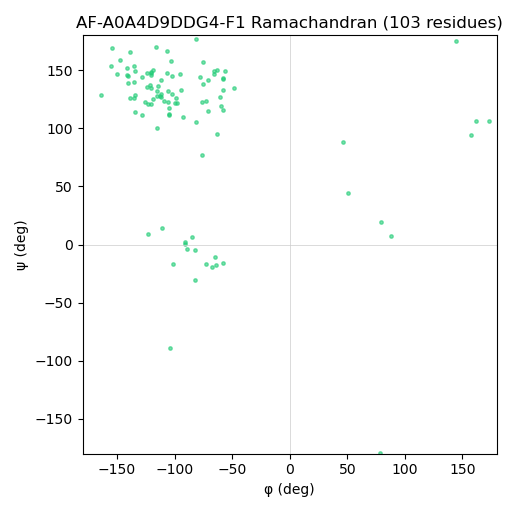O . SER A 1 67 ? -24.287 7.336 30.954 1.00 96.06 67 SER A O 1
ATOM 507 N N . THR A 1 68 ? -23.741 5.880 29.336 1.00 97.06 68 THR A N 1
ATOM 508 C CA . THR A 1 68 ? -22.580 6.603 28.810 1.00 97.06 68 THR A CA 1
ATOM 509 C C . THR A 1 68 ? -22.310 6.169 27.373 1.00 97.06 68 THR A C 1
ATOM 511 O O . THR A 1 68 ? -22.855 5.166 26.908 1.00 97.06 68 THR A O 1
ATOM 514 N N . THR A 1 69 ? -21.430 6.899 26.696 1.00 97.56 69 THR A N 1
ATOM 515 C CA . THR A 1 69 ? -20.956 6.597 25.343 1.00 97.56 69 THR A CA 1
ATOM 516 C C . THR A 1 69 ? -19.437 6.440 25.363 1.00 97.56 69 THR A C 1
ATOM 518 O O . THR A 1 69 ? -18.733 7.230 25.999 1.00 97.56 69 THR A O 1
ATOM 521 N N . LEU A 1 70 ? -18.932 5.433 24.650 1.00 97.88 70 LEU A N 1
ATOM 522 C CA . LEU A 1 70 ? -17.509 5.249 24.356 1.00 97.88 70 LEU A CA 1
ATOM 523 C C . LEU A 1 70 ? -17.238 5.690 22.915 1.00 97.88 70 LEU A C 1
ATOM 525 O O . LEU A 1 70 ? -18.095 5.514 22.048 1.00 97.88 70 LEU A O 1
ATOM 529 N N . ASP A 1 71 ? -16.069 6.275 22.665 1.00 97.56 71 ASP A N 1
ATOM 530 C CA . ASP A 1 71 ? -15.736 6.889 21.379 1.00 97.56 71 ASP A CA 1
ATOM 531 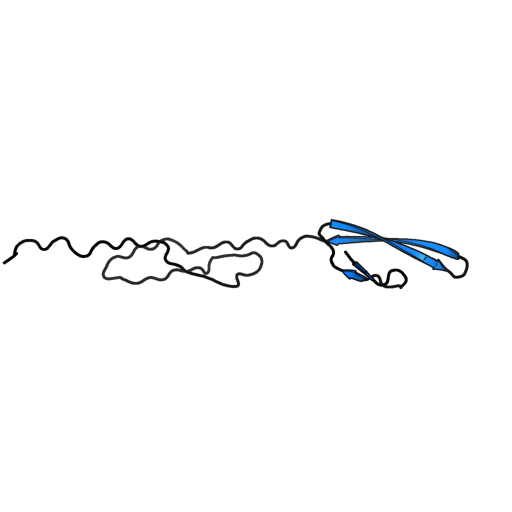C C . ASP A 1 71 ? -14.397 6.357 20.861 1.00 97.56 71 ASP A C 1
ATOM 533 O O . ASP A 1 71 ? -13.341 6.640 21.422 1.00 97.56 71 ASP A O 1
ATOM 537 N N . GLY A 1 72 ? -14.470 5.583 19.776 1.00 97.81 72 GLY A N 1
ATOM 538 C CA . GLY A 1 72 ? -13.317 4.985 19.105 1.00 97.81 72 GLY A CA 1
ATOM 539 C C . GLY A 1 72 ? -12.715 5.840 17.987 1.00 97.81 72 GLY A C 1
ATOM 540 O O . GLY A 1 72 ? -11.777 5.399 17.320 1.00 97.81 72 GLY A O 1
ATOM 541 N N . SER A 1 73 ? -13.267 7.031 17.727 1.00 97.56 73 SER A N 1
ATOM 542 C CA . SER A 1 73 ? -12.969 7.850 16.539 1.00 97.56 73 SER A CA 1
ATOM 543 C C . SER A 1 73 ? -11.526 8.350 16.453 1.00 97.56 73 SER A C 1
ATOM 545 O O . SER A 1 73 ? -11.077 8.733 15.376 1.00 97.56 73 SER A O 1
ATOM 547 N N . LYS A 1 74 ? -10.787 8.323 17.568 1.00 98.06 74 LYS A N 1
ATOM 548 C CA . LYS A 1 74 ? -9.360 8.673 17.629 1.00 98.06 74 LYS A CA 1
ATOM 549 C C . LYS A 1 74 ? -8.423 7.535 17.227 1.00 98.06 74 LYS A C 1
ATOM 551 O O . LYS A 1 74 ? -7.214 7.751 17.160 1.00 98.06 74 LYS A O 1
ATOM 556 N N . SER A 1 75 ? -8.961 6.344 16.963 1.00 98.50 75 SER A N 1
ATOM 557 C CA . SER A 1 75 ? -8.184 5.246 16.389 1.00 98.50 75 SER A CA 1
ATOM 558 C C . SER A 1 75 ? -7.579 5.684 15.054 1.00 98.50 75 SER A C 1
ATOM 560 O O . SER A 1 75 ? -8.211 6.419 14.292 1.00 98.50 75 SER A O 1
ATOM 562 N N . SER A 1 76 ? -6.360 5.243 14.759 1.00 97.50 76 SER A N 1
ATOM 563 C CA . SER A 1 76 ? -5.613 5.702 13.588 1.00 97.50 76 SER A CA 1
ATOM 564 C C . SER A 1 76 ? -4.942 4.568 12.827 1.00 97.50 76 SER A C 1
ATOM 566 O O . SER A 1 76 ? -4.627 3.521 13.381 1.00 97.50 76 SER A O 1
ATOM 568 N N . ASP A 1 77 ? -4.734 4.799 11.539 1.00 96.75 77 ASP A N 1
ATOM 569 C CA . ASP A 1 77 ? -4.049 3.919 10.598 1.00 96.75 77 ASP A CA 1
ATOM 570 C C . ASP A 1 77 ? -3.403 4.822 9.536 1.00 96.75 77 ASP A C 1
ATOM 572 O O . ASP A 1 77 ? -3.932 5.904 9.258 1.00 96.75 77 ASP A O 1
ATOM 576 N N . ASP A 1 78 ? -2.251 4.443 8.988 1.00 93.44 78 ASP A N 1
ATOM 577 C CA . ASP A 1 78 ? -1.572 5.208 7.934 1.00 93.44 78 ASP A CA 1
ATOM 578 C C . ASP A 1 78 ? -2.272 5.101 6.574 1.00 93.44 78 ASP A C 1
ATOM 580 O O . ASP A 1 78 ? -2.071 5.964 5.717 1.00 93.44 78 ASP A O 1
ATOM 584 N N . GLN A 1 79 ? -3.146 4.107 6.404 1.00 89.56 79 GLN A N 1
ATOM 585 C CA . GLN A 1 79 ? -4.087 4.038 5.297 1.00 89.56 79 GLN A CA 1
ATOM 586 C C . GLN A 1 79 ? -5.498 4.418 5.759 1.00 89.56 79 GLN A C 1
ATOM 588 O O . GLN A 1 79 ? -5.912 5.576 5.653 1.00 89.56 79 GLN A O 1
ATOM 593 N N . LYS A 1 80 ? -6.280 3.438 6.229 1.00 93.38 80 LYS A N 1
ATOM 594 C CA . LYS A 1 80 ? -7.693 3.605 6.582 1.00 93.38 80 LYS A CA 1
ATOM 595 C C . LYS A 1 80 ? -8.193 2.444 7.440 1.00 93.38 80 LYS A C 1
ATOM 597 O O . LYS A 1 80 ? -8.182 1.290 7.024 1.00 93.38 80 LYS A O 1
ATOM 602 N N . ILE A 1 81 ? -8.821 2.777 8.565 1.00 97.19 81 ILE A N 1
ATOM 603 C CA . ILE A 1 81 ? -9.617 1.820 9.342 1.00 97.19 81 ILE A CA 1
ATOM 604 C C . ILE A 1 81 ? -10.924 1.516 8.598 1.00 97.19 81 ILE A C 1
ATOM 606 O O . ILE A 1 81 ? -11.706 2.418 8.289 1.00 97.19 81 ILE A O 1
ATOM 610 N N . VAL A 1 82 ? -11.176 0.235 8.320 1.00 97.62 82 VAL A N 1
ATOM 611 C CA . VAL A 1 82 ? -12.355 -0.226 7.559 1.00 97.62 82 VAL A CA 1
ATOM 612 C C . VAL A 1 82 ? -13.483 -0.788 8.430 1.00 97.62 82 VAL A C 1
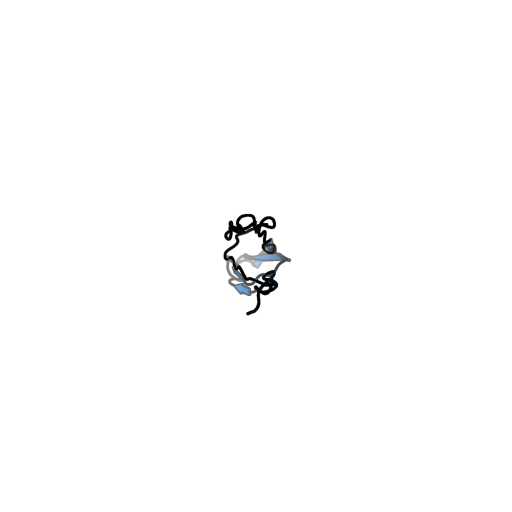ATOM 614 O O . VAL A 1 82 ? -14.612 -0.899 7.957 1.00 97.62 82 VAL A O 1
ATOM 617 N N . SER A 1 83 ? -13.214 -1.127 9.694 1.00 97.69 83 SER A N 1
ATOM 618 C CA . SER A 1 83 ? -14.191 -1.736 10.606 1.00 97.69 83 SER A CA 1
ATOM 619 C C . SER A 1 83 ? -13.858 -1.473 12.075 1.00 97.69 83 SER A C 1
ATOM 621 O O . SER A 1 83 ? -12.687 -1.354 12.428 1.00 97.69 83 SER A O 1
ATOM 623 N N . PHE A 1 84 ? -14.881 -1.476 12.931 1.00 97.88 84 PHE A N 1
ATOM 624 C CA . PHE A 1 84 ? -14.764 -1.406 14.391 1.00 97.88 84 PHE A CA 1
ATOM 625 C C . PHE A 1 84 ? -15.569 -2.547 15.025 1.00 97.88 84 PHE A C 1
ATOM 627 O O . PHE A 1 84 ? -16.644 -2.886 14.532 1.00 97.88 84 PHE A O 1
ATOM 634 N N . LEU A 1 85 ? -15.073 -3.108 16.129 1.00 97.88 85 LEU A N 1
ATOM 635 C CA . LEU A 1 85 ? -15.753 -4.137 16.917 1.00 97.88 85 LEU A CA 1
ATOM 636 C C . LEU A 1 85 ? -15.629 -3.787 18.404 1.00 97.88 85 LEU A C 1
ATOM 638 O O . LEU A 1 85 ? -14.523 -3.577 18.896 1.00 97.88 85 LEU A O 1
ATOM 642 N N . TRP A 1 86 ? -16.760 -3.727 19.108 1.00 97.25 86 TRP A N 1
ATOM 643 C CA . TRP A 1 86 ? -16.818 -3.499 20.552 1.00 97.25 86 TRP A CA 1
ATOM 644 C C . TRP A 1 86 ? -17.328 -4.755 21.248 1.00 97.25 86 TRP A C 1
ATOM 646 O O . TRP A 1 86 ? -18.396 -5.261 20.908 1.00 97.25 86 TRP A O 1
ATOM 656 N N . GLU A 1 87 ? -16.599 -5.225 22.257 1.00 96.75 87 GLU A N 1
ATOM 657 C CA . GLU A 1 87 ? -16.971 -6.399 23.044 1.00 96.75 87 GLU A CA 1
ATOM 658 C C . GLU A 1 87 ? -16.779 -6.130 24.536 1.00 96.75 87 GLU A C 1
ATOM 660 O O . GLU A 1 87 ? -15.796 -5.524 24.970 1.00 96.75 87 GLU A O 1
ATOM 665 N N . LYS A 1 88 ? -17.722 -6.606 25.353 1.00 94.38 88 LYS A N 1
ATOM 666 C CA . LYS A 1 88 ? -17.604 -6.531 26.808 1.00 94.38 88 LYS A CA 1
ATOM 667 C C . LYS A 1 88 ? -16.731 -7.682 27.303 1.00 94.38 88 LYS A C 1
ATOM 669 O O . LYS A 1 88 ? -17.187 -8.816 27.380 1.00 94.38 88 LYS A O 1
ATOM 674 N N . THR A 1 89 ? -15.492 -7.388 27.685 1.00 93.06 89 THR A N 1
ATOM 675 C CA . THR A 1 89 ? -14.518 -8.425 28.075 1.00 93.06 89 THR A CA 1
ATOM 676 C C . THR A 1 89 ? -14.662 -8.890 29.521 1.00 93.06 89 THR A C 1
ATOM 678 O O . THR A 1 89 ? -14.359 -10.039 29.839 1.00 93.06 89 THR A O 1
ATOM 681 N N . ARG A 1 90 ? -15.110 -8.011 30.426 1.00 90.94 90 ARG A N 1
ATOM 682 C CA . ARG A 1 90 ? -15.290 -8.318 31.850 1.00 90.94 90 ARG A CA 1
ATOM 683 C C . ARG A 1 90 ? -16.548 -7.660 32.397 1.00 90.94 90 ARG A C 1
ATOM 685 O O . ARG A 1 90 ? -16.932 -6.562 32.003 1.00 90.94 90 ARG A O 1
ATOM 692 N N . SER A 1 91 ? -17.188 -8.355 33.328 1.00 85.12 91 SER A N 1
ATOM 693 C CA . SER A 1 91 ? -18.310 -7.847 34.113 1.00 85.12 91 SER A CA 1
ATOM 694 C C . SER A 1 91 ? -18.134 -8.313 35.547 1.00 85.12 91 SER A C 1
ATOM 696 O O . SER A 1 91 ? -18.029 -9.513 35.777 1.00 85.12 91 SER A O 1
ATOM 698 N N . VAL A 1 92 ? -18.157 -7.390 36.502 1.00 80.00 92 VAL A N 1
ATOM 699 C CA . VAL A 1 92 ? -18.377 -7.728 37.909 1.00 80.00 92 VAL A CA 1
ATOM 700 C C . VAL A 1 92 ? -19.692 -7.073 38.294 1.00 80.00 92 VAL A C 1
ATOM 702 O O . VAL A 1 92 ? -19.764 -5.862 38.484 1.00 80.00 92 VAL A O 1
ATOM 705 N N . SER A 1 93 ? -20.770 -7.853 38.320 1.00 76.81 93 SER A N 1
ATOM 706 C CA . SER A 1 93 ? -22.010 -7.399 38.941 1.00 76.81 93 SER A CA 1
ATOM 707 C C . SER A 1 93 ? -21.829 -7.485 40.450 1.00 76.81 93 SER A C 1
ATOM 709 O O . SER A 1 93 ? -21.575 -8.573 40.967 1.00 76.81 93 SER A O 1
ATOM 711 N N . HIS A 1 94 ? -21.997 -6.374 41.164 1.00 59.84 94 HIS A N 1
ATOM 712 C CA . HIS A 1 94 ? -22.250 -6.468 42.597 1.00 59.84 94 HIS A CA 1
ATOM 713 C C . HIS A 1 94 ? -23.556 -7.255 42.775 1.00 59.84 94 HIS A C 1
ATOM 715 O O . HIS A 1 94 ? -24.548 -6.903 42.124 1.00 59.84 94 HIS A O 1
ATOM 721 N N . PRO A 1 95 ? -23.592 -8.330 43.586 1.00 53.66 95 PRO A N 1
ATOM 722 C CA . PRO A 1 95 ? -24.850 -8.982 43.898 1.00 53.66 95 PRO A CA 1
ATOM 723 C C . PRO A 1 95 ? -25.761 -7.930 44.530 1.00 53.66 95 PRO A C 1
ATOM 725 O O . PRO A 1 95 ? -25.461 -7.381 45.590 1.00 53.66 95 PRO A O 1
ATOM 728 N N . ARG A 1 96 ? -26.876 -7.609 43.866 1.00 58.62 96 ARG A N 1
ATOM 729 C CA . ARG A 1 96 ? -27.985 -6.930 44.535 1.00 58.62 96 ARG A CA 1
ATOM 730 C C . ARG A 1 96 ? -28.482 -7.887 45.609 1.00 58.62 96 ARG A C 1
ATOM 732 O O . ARG A 1 96 ? -29.258 -8.774 45.272 1.00 58.62 96 ARG A O 1
ATOM 739 N N . SER A 1 97 ? -27.999 -7.739 46.840 1.00 52.31 97 SER A N 1
ATOM 740 C CA . SER A 1 97 ? -28.676 -8.047 48.114 1.00 52.31 97 SER A CA 1
ATOM 741 C C . SER A 1 97 ? -27.641 -8.153 49.228 1.00 52.31 97 SER A C 1
ATOM 743 O O . SER A 1 97 ? -26.925 -9.138 49.246 1.00 52.31 97 SER A O 1
ATOM 745 N N . PHE A 1 98 ? -27.575 -7.154 50.112 1.00 45.75 98 PHE A N 1
ATOM 746 C CA . PHE A 1 98 ? -27.147 -7.168 51.530 1.00 45.75 98 PHE A CA 1
ATOM 747 C C . PHE A 1 98 ? -27.132 -5.673 51.930 1.00 45.75 98 PHE A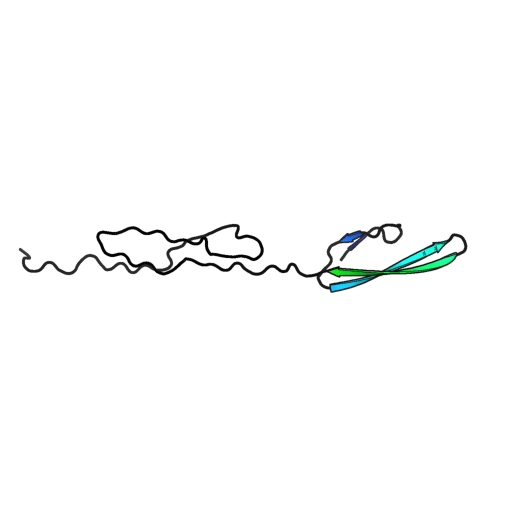 C 1
ATOM 749 O O . PHE A 1 98 ? -26.318 -4.935 51.395 1.00 45.75 98 PHE A O 1
ATOM 756 N N . CYS A 1 99 ? -28.036 -5.072 52.711 1.00 40.34 99 CYS A N 1
ATOM 757 C CA . CYS A 1 99 ? -28.962 -5.499 53.762 1.00 40.34 99 CYS A CA 1
ATOM 758 C C . CYS A 1 99 ? -30.240 -4.627 53.730 1.00 40.34 99 CYS A C 1
ATOM 760 O O . CYS A 1 99 ? -30.177 -3.480 53.294 1.00 40.34 99 CYS A O 1
ATOM 762 N N . TRP A 1 100 ? -31.353 -5.112 54.293 1.00 37.59 100 TRP A N 1
ATOM 763 C CA . TRP A 1 100 ? -32.294 -4.225 54.991 1.00 37.59 100 TRP A CA 1
ATOM 764 C C . TRP A 1 100 ? -31.980 -4.312 56.485 1.00 37.59 100 TRP A C 1
ATOM 766 O O . TRP A 1 100 ? -31.972 -5.398 57.064 1.00 37.59 100 TRP A O 1
ATOM 776 N N . GLU A 1 101 ? -31.669 -3.170 57.088 1.00 51.09 101 GLU A N 1
ATOM 777 C CA . GLU A 1 101 ? -31.716 -2.977 58.532 1.00 51.09 101 GLU A CA 1
ATOM 778 C C . GLU A 1 101 ? -33.136 -3.275 59.049 1.00 51.09 101 GLU A C 1
ATOM 780 O O . GLU A 1 101 ? -34.117 -2.813 58.477 1.00 51.09 101 GLU A O 1
ATOM 785 N N . TYR A 1 102 ? -33.208 -4.059 60.130 1.00 50.38 102 TYR A N 1
ATOM 786 C CA . TYR A 1 102 ? -34.345 -4.235 61.043 1.00 50.38 102 TYR A CA 1
ATOM 787 C C . TYR A 1 102 ? -35.740 -4.455 60.426 1.00 50.38 102 TYR A C 1
ATOM 789 O O . TYR A 1 102 ? -36.512 -3.516 60.307 1.00 50.38 102 TYR A O 1
ATOM 797 N N . LEU A 1 103 ? -36.081 -5.721 60.146 1.00 48.84 103 LEU A N 1
ATOM 798 C CA . LEU A 1 103 ? -37.365 -6.409 60.419 1.00 48.84 103 LEU A CA 1
ATOM 799 C C . LEU A 1 103 ? -37.496 -7.607 59.464 1.00 48.84 103 LEU A C 1
ATOM 801 O O . LEU A 1 103 ? -37.970 -7.479 58.340 1.00 48.84 103 LEU A O 1
ATOM 805 N N . CYS A 1 104 ? -37.088 -8.791 59.923 1.00 51.28 104 CYS A N 1
ATOM 806 C CA . CYS A 1 104 ? -37.688 -10.033 59.438 1.00 51.28 104 CYS A CA 1
ATOM 807 C C . CYS A 1 104 ? -38.826 -10.365 60.410 1.00 51.28 104 CYS A C 1
ATOM 809 O O . CYS A 1 104 ? -38.556 -10.644 61.579 1.00 51.28 104 CYS A O 1
ATOM 811 N N . LEU A 1 105 ? -40.071 -10.240 59.943 1.00 55.00 105 LEU A N 1
ATOM 812 C CA . LEU A 1 105 ? -41.219 -10.945 60.521 1.00 55.00 105 LEU A CA 1
ATOM 813 C C . LEU A 1 105 ? -41.220 -12.388 60.012 1.00 55.00 105 LEU A C 1
ATOM 815 O O . LEU A 1 105 ? -40.834 -12.579 58.835 1.00 55.00 105 LEU A O 1
#

Organism: NCBI:txid55544

pLDDT: mean 90.18, std 15.08, range [37.59, 98.62]